Protein AF-A0A2E2VXQ4-F1 (afdb_monomer)

Foldseek 3Di:
DAKKWWKWKWKAFPVGDIFIDTDPPDIHSDQVVSVVVQVVVVVVVVVLCVVVDPTDMDMDIGIDIDDPPDDDPTDDPPPSPVRDDD

pLDDT: mean 77.13, std 18.69, range [31.28, 94.75]

Mean predicted aligned error: 8.24 Å

Nearest PDB structures (foldseek):
  5gvc-assembly1_A  TM=6.176E-01  e=2.178E+00  Homo sapiens
  5gve-assembly1_A  TM=6.391E-01  e=3.823E+00  Homo sapiens
  1t94-assembly2_B  TM=4.851E-01  e=6.710E+00  Homo sapiens
  6lgw-assembly2_F  TM=3.736E-01  e=3.823E+00  Lyssavirus rabies

Sequence (86 aa):
MGSLFVPLIFVCWINGECVSLYHQDERFEKQTQCEKFLEGWSADVIDGIFHSSTMPFSYKAECQQFPDGVVPRVVFPKKVIEGVKT

Structure (mmCIF, N/CA/C/O backbone):
data_AF-A0A2E2VXQ4-F1
#
_entry.id   AF-A0A2E2VXQ4-F1
#
loop_
_atom_site.group_PDB
_atom_site.id
_atom_site.type_symbol
_atom_site.label_atom_id
_atom_site.label_alt_id
_atom_site.label_comp_id
_atom_site.label_asym_id
_atom_site.label_entity_id
_atom_site.label_seq_id
_atom_site.pdbx_PDB_ins_code
_atom_site.Cartn_x
_atom_site.Cartn_y
_atom_site.Cartn_z
_atom_site.occupancy
_atom_site.B_iso_or_equiv
_atom_site.auth_seq_id
_atom_site.auth_comp_id
_atom_site.auth_asym_id
_atom_site.auth_atom_id
_atom_site.pdbx_PDB_model_num
ATOM 1 N N . MET A 1 1 ? -24.235 4.675 8.583 1.00 54.22 1 MET A N 1
ATOM 2 C CA . MET A 1 1 ? -23.359 4.107 7.539 1.00 54.22 1 MET A CA 1
ATOM 3 C C . MET A 1 1 ? -21.938 4.369 7.984 1.00 54.22 1 MET A C 1
ATOM 5 O O . MET A 1 1 ? -21.584 5.532 8.124 1.00 54.22 1 MET A O 1
ATOM 9 N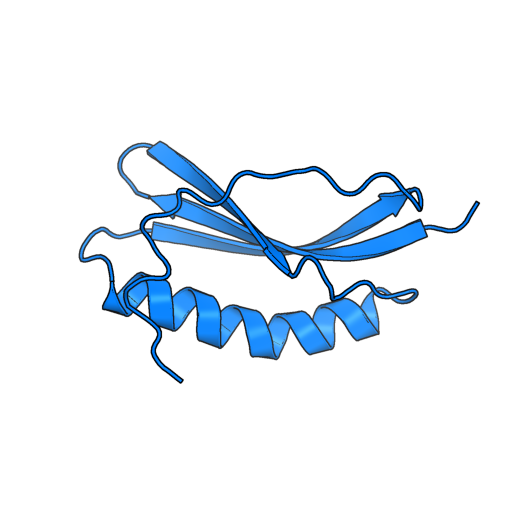 N . GLY A 1 2 ? -21.203 3.320 8.352 1.00 68.38 2 GLY A N 1
ATOM 10 C CA . GLY A 1 2 ? -19.803 3.463 8.740 1.00 68.38 2 GLY A CA 1
ATOM 11 C C . GLY A 1 2 ? -18.941 3.793 7.524 1.00 68.38 2 GLY A C 1
ATOM 12 O O . GLY A 1 2 ? -19.321 3.519 6.385 1.00 68.38 2 GLY A O 1
ATOM 13 N N . SER A 1 3 ? -17.791 4.397 7.770 1.00 77.12 3 SER A N 1
ATOM 14 C CA . SER A 1 3 ? -16.726 4.544 6.785 1.00 77.12 3 SER A CA 1
ATOM 15 C C . SER A 1 3 ? -15.482 3.878 7.344 1.00 77.12 3 SER A C 1
ATOM 17 O O . SER A 1 3 ? -15.189 4.071 8.524 1.00 77.12 3 SER A O 1
ATOM 19 N N . LEU A 1 4 ? -14.763 3.132 6.516 1.00 87.25 4 LEU A N 1
ATOM 20 C CA . LEU A 1 4 ? -13.541 2.440 6.912 1.00 87.25 4 LEU A CA 1
ATOM 21 C C . LEU A 1 4 ? -12.353 3.013 6.147 1.00 87.25 4 LEU A C 1
ATOM 23 O O . LEU A 1 4 ? -12.461 3.354 4.971 1.00 87.25 4 LEU A O 1
ATOM 27 N N . PHE A 1 5 ? -11.219 3.100 6.824 1.00 89.38 5 PHE A N 1
ATOM 28 C CA . PHE A 1 5 ? -9.933 3.433 6.240 1.00 89.38 5 PHE A CA 1
ATOM 29 C C . PHE A 1 5 ? -9.268 2.154 5.747 1.00 89.38 5 PHE A C 1
ATOM 31 O O . PHE A 1 5 ? -9.139 1.184 6.497 1.00 89.38 5 PHE A O 1
ATOM 38 N N . VAL A 1 6 ? -8.858 2.160 4.483 1.00 88.81 6 VAL A N 1
ATOM 39 C CA . VAL A 1 6 ? -8.171 1.048 3.826 1.00 88.81 6 VAL A CA 1
ATOM 40 C C . VAL A 1 6 ? -6.751 1.499 3.479 1.00 88.81 6 VAL A C 1
ATOM 42 O O . VAL A 1 6 ? -6.599 2.556 2.854 1.00 88.81 6 VAL A O 1
ATOM 45 N N . PRO A 1 7 ? -5.715 0.734 3.869 1.00 90.62 7 PRO A N 1
ATOM 46 C CA . PRO A 1 7 ? -4.339 1.033 3.502 1.00 90.62 7 PRO A CA 1
ATOM 47 C C . PRO A 1 7 ? -4.126 0.749 2.012 1.00 90.62 7 PRO A C 1
ATOM 49 O O . PRO A 1 7 ? -4.440 -0.340 1.523 1.00 90.62 7 PRO A O 1
ATOM 52 N N . LEU A 1 8 ? -3.586 1.727 1.289 1.00 89.31 8 LEU A N 1
ATOM 53 C CA . LEU A 1 8 ? -3.315 1.657 -0.144 1.00 89.31 8 LEU A CA 1
ATOM 54 C C . LEU A 1 8 ? -1.867 2.033 -0.447 1.00 89.31 8 LEU A C 1
ATOM 56 O O . LEU A 1 8 ? -1.321 2.978 0.119 1.00 89.31 8 LEU A O 1
ATOM 60 N N . ILE A 1 9 ? -1.270 1.327 -1.403 1.00 90.25 9 ILE A N 1
ATOM 61 C CA . ILE A 1 9 ? 0.033 1.648 -1.985 1.00 90.25 9 ILE A CA 1
ATOM 62 C C . ILE A 1 9 ? -0.143 1.728 -3.497 1.00 90.25 9 ILE A C 1
ATOM 64 O O . ILE A 1 9 ? -0.487 0.749 -4.157 1.00 90.25 9 ILE A O 1
ATOM 68 N N . PHE A 1 10 ? 0.086 2.909 -4.050 1.00 88.81 10 PHE A N 1
ATOM 69 C CA . PHE A 1 10 ? 0.114 3.156 -5.483 1.00 88.81 10 PHE A CA 1
ATOM 70 C C . PHE A 1 10 ? 1.549 3.032 -5.960 1.00 88.81 10 PHE A C 1
ATOM 72 O O . PHE A 1 10 ? 2.422 3.692 -5.407 1.00 88.81 10 PHE A O 1
ATOM 79 N N . VAL A 1 11 ? 1.788 2.217 -6.979 1.00 89.44 11 VAL A N 1
ATOM 80 C CA . VAL A 1 11 ? 3.110 2.021 -7.579 1.00 89.44 11 VAL A CA 1
ATOM 81 C C . VAL A 1 11 ? 3.00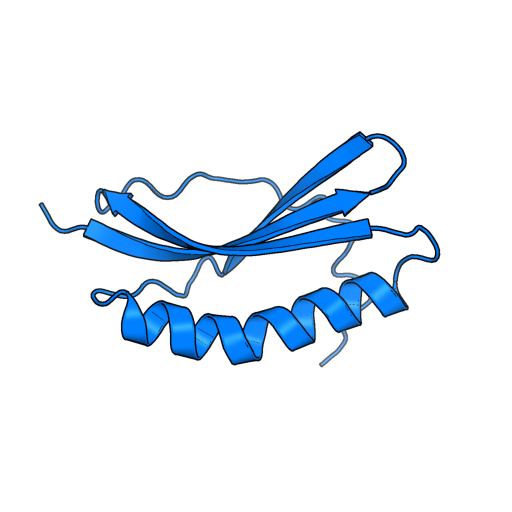5 2.329 -9.060 1.00 89.44 11 VAL A C 1
ATOM 83 O O . VAL A 1 11 ? 2.122 1.798 -9.727 1.00 89.44 11 VAL A O 1
ATOM 86 N N . CYS A 1 12 ? 3.894 3.179 -9.566 1.00 86.06 12 CYS A N 1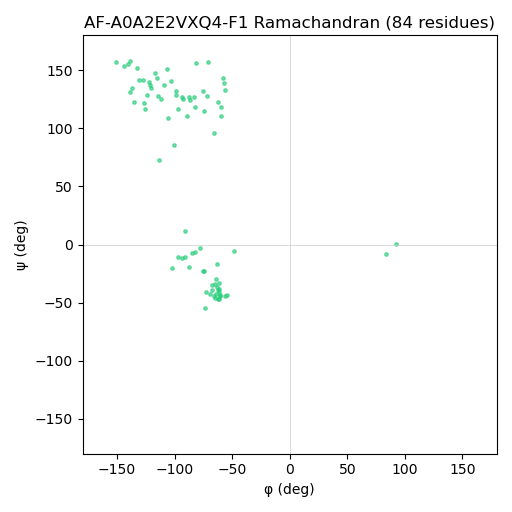
ATOM 87 C CA . CYS A 1 12 ? 3.992 3.515 -10.981 1.00 86.06 12 CYS A CA 1
ATOM 88 C C . CYS A 1 12 ? 5.422 3.302 -11.470 1.00 86.06 12 CYS A C 1
ATOM 90 O O . CYS A 1 12 ? 6.361 3.923 -10.963 1.00 86.06 12 CYS A O 1
ATOM 92 N N . TRP A 1 13 ? 5.582 2.448 -12.473 1.00 88.12 13 TRP A N 1
ATOM 93 C CA . TRP A 1 13 ? 6.850 2.227 -13.157 1.00 88.12 13 TRP A CA 1
ATOM 94 C C . TRP A 1 13 ? 7.106 3.314 -14.202 1.00 88.12 13 TRP A C 1
ATOM 96 O O . TRP A 1 13 ? 6.185 3.942 -14.729 1.00 88.12 13 TRP A O 1
ATOM 106 N N . ILE A 1 14 ? 8.379 3.530 -14.542 1.00 87.62 14 ILE A N 1
ATOM 107 C CA . ILE A 1 14 ? 8.786 4.559 -15.519 1.00 87.62 14 ILE A CA 1
ATOM 108 C C . ILE A 1 14 ? 8.257 4.321 -16.943 1.00 87.62 14 ILE A C 1
ATOM 110 O O . ILE A 1 14 ? 8.257 5.242 -17.755 1.00 87.62 14 ILE A O 1
ATOM 114 N N . ASN A 1 15 ? 7.805 3.105 -17.258 1.00 84.94 15 ASN A N 1
ATOM 115 C CA . ASN A 1 15 ? 7.160 2.769 -18.530 1.00 84.94 15 ASN A CA 1
ATOM 116 C C . ASN A 1 15 ? 5.688 3.229 -18.601 1.00 84.94 15 ASN A C 1
ATOM 118 O O . ASN A 1 15 ? 5.055 3.063 -19.641 1.00 84.94 15 ASN A O 1
ATOM 122 N N . GLY A 1 16 ? 5.149 3.800 -17.518 1.00 83.06 16 GLY A N 1
ATOM 123 C CA . GLY A 1 16 ? 3.776 4.295 -17.431 1.00 83.06 16 GLY A CA 1
ATOM 124 C C . GLY A 1 16 ? 2.761 3.280 -16.901 1.00 83.06 16 GLY A C 1
ATOM 125 O O . GLY A 1 16 ? 1.584 3.616 -16.788 1.00 83.06 16 GLY A O 1
ATOM 126 N N . GLU A 1 17 ? 3.178 2.060 -16.554 1.00 84.56 17 GLU A N 1
ATOM 127 C CA . GLU A 1 17 ? 2.300 1.099 -15.885 1.00 84.56 17 GLU A CA 1
ATOM 128 C C . GLU A 1 17 ? 2.127 1.492 -14.414 1.00 84.56 17 GLU A C 1
ATOM 130 O O . GLU A 1 17 ? 3.101 1.776 -13.719 1.00 84.56 17 GLU A O 1
ATOM 135 N N . CYS A 1 18 ? 0.884 1.507 -13.929 1.00 84.12 18 CYS A N 1
ATOM 136 C CA . CYS A 1 18 ? 0.562 1.823 -12.541 1.00 84.12 18 CYS A CA 1
ATOM 137 C C . CYS A 1 18 ? -0.382 0.774 -11.953 1.00 84.12 18 CYS A C 1
ATOM 139 O O . CYS A 1 18 ? -1.315 0.320 -12.619 1.00 84.12 18 CYS A O 1
ATOM 141 N N . VAL A 1 19 ? -0.174 0.429 -10.686 1.00 85.31 19 VAL A N 1
ATOM 142 C CA . VAL A 1 19 ? -1.039 -0.475 -9.922 1.00 85.31 19 VAL A CA 1
ATOM 143 C C . VAL A 1 19 ? -1.359 0.110 -8.553 1.00 85.31 19 VAL A C 1
ATOM 145 O O . VAL A 1 19 ? -0.574 0.859 -7.973 1.00 85.31 19 VAL A O 1
ATOM 148 N N . SER A 1 20 ? -2.520 -0.268 -8.025 1.00 82.12 20 SER A N 1
ATOM 149 C CA . SER A 1 20 ? -2.926 0.018 -6.651 1.00 82.12 20 SER A CA 1
ATOM 150 C C . SER A 1 20 ? -2.980 -1.286 -5.870 1.00 82.12 20 SER A C 1
ATOM 152 O O . SER A 1 20 ? -3.665 -2.228 -6.269 1.00 82.12 20 SER A O 1
ATOM 154 N N . LEU A 1 21 ? -2.266 -1.328 -4.754 1.00 83.25 21 LEU A N 1
ATOM 155 C CA . LEU A 1 21 ? -2.185 -2.458 -3.840 1.00 83.25 21 LEU A CA 1
ATOM 156 C C . LEU A 1 21 ? -2.925 -2.092 -2.556 1.00 83.25 21 LEU A C 1
ATOM 158 O O . LEU A 1 21 ? -2.773 -0.984 -2.053 1.00 83.25 21 LEU A O 1
ATOM 162 N N . TYR A 1 22 ? -3.710 -3.018 -2.020 1.00 80.75 22 TYR A N 1
ATOM 163 C CA . TYR A 1 22 ? -4.387 -2.884 -0.730 1.00 80.75 22 TYR A CA 1
ATOM 164 C C . TYR A 1 22 ? -4.406 -4.237 -0.031 1.00 80.75 22 TYR A C 1
ATOM 166 O O . TYR A 1 22 ? -4.393 -5.285 -0.684 1.00 80.75 22 TYR A O 1
ATOM 174 N N . HIS A 1 23 ? -4.462 -4.211 1.294 1.00 79.94 23 HIS A N 1
ATOM 175 C CA . HIS A 1 23 ? -4.608 -5.415 2.096 1.00 79.94 23 HIS A CA 1
ATOM 176 C C . HIS A 1 23 ? -6.104 -5.705 2.294 1.00 79.94 23 HIS A C 1
ATOM 178 O O . HIS A 1 23 ? -6.806 -4.943 2.954 1.00 79.94 23 HIS A O 1
ATOM 184 N N . GLN A 1 24 ? -6.623 -6.775 1.679 1.00 69.94 24 GLN A N 1
ATOM 185 C CA . GLN A 1 24 ? -8.076 -7.029 1.600 1.00 69.94 24 GLN A CA 1
ATOM 186 C C . GLN A 1 24 ? -8.748 -7.202 2.969 1.00 69.94 24 GLN A C 1
ATOM 188 O O . GLN A 1 24 ? -9.900 -6.783 3.145 1.00 69.94 24 GLN A O 1
ATOM 193 N N . ASP A 1 25 ? -8.006 -7.780 3.911 1.00 76.19 25 ASP A N 1
ATOM 194 C CA . ASP A 1 25 ? -8.4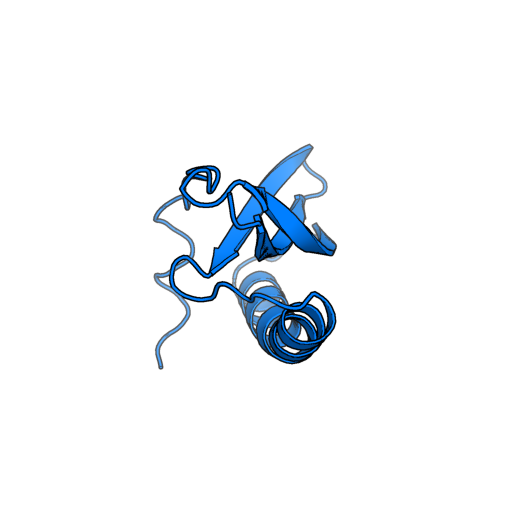94 -8.144 5.240 1.00 76.19 25 ASP A CA 1
ATOM 195 C C . ASP A 1 25 ? -8.294 -7.040 6.289 1.00 76.19 25 ASP A C 1
ATOM 197 O O . ASP A 1 25 ? -8.870 -7.117 7.369 1.00 76.19 25 ASP A O 1
ATOM 201 N N . GLU A 1 26 ? -7.530 -5.987 5.976 1.00 84.12 26 GLU A N 1
ATOM 202 C CA . GLU A 1 26 ? -7.178 -4.942 6.946 1.00 84.12 26 GLU A CA 1
ATOM 203 C C . GLU A 1 26 ? -7.966 -3.666 6.657 1.00 84.12 26 GLU A C 1
ATOM 205 O O . GLU A 1 26 ? -7.765 -2.976 5.653 1.00 84.12 26 GLU A O 1
ATOM 210 N N . ARG A 1 27 ? -8.917 -3.372 7.545 1.00 86.38 27 ARG A N 1
ATOM 211 C CA . ARG A 1 27 ? -9.805 -2.209 7.471 1.00 86.38 27 ARG A CA 1
ATOM 212 C C . ARG A 1 27 ? -9.921 -1.591 8.850 1.00 86.38 27 ARG A C 1
ATOM 214 O O . ARG A 1 27 ? -10.146 -2.295 9.831 1.00 86.38 27 ARG A O 1
ATOM 221 N N . PHE A 1 28 ? -9.824 -0.271 8.916 1.00 89.88 28 PHE A N 1
ATOM 222 C CA . PHE A 1 28 ? -9.716 0.438 10.185 1.00 89.88 28 PHE A CA 1
ATOM 223 C C . PHE A 1 28 ? -10.842 1.450 10.348 1.00 89.88 28 PHE A C 1
ATOM 225 O O . PHE A 1 28 ? -11.180 2.177 9.422 1.00 89.88 28 PHE A O 1
ATOM 232 N N . GLU A 1 29 ? -11.394 1.561 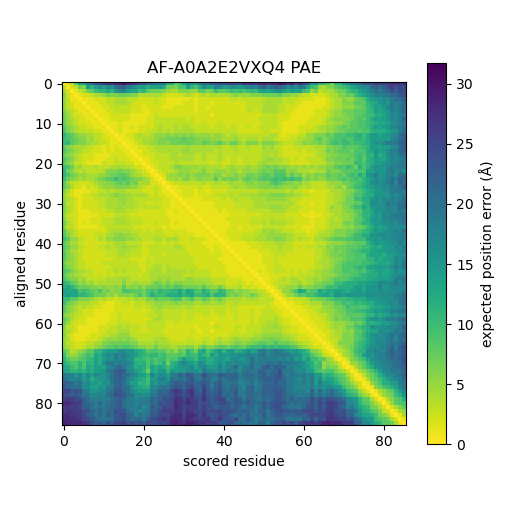11.551 1.00 90.25 29 GLU A N 1
ATOM 233 C CA . GLU A 1 29 ? -12.376 2.609 11.862 1.00 90.25 29 GLU A CA 1
ATOM 234 C C . GLU A 1 29 ? -11.719 3.990 12.008 1.00 90.25 29 GLU A C 1
ATOM 236 O O . GLU A 1 29 ? -12.373 5.020 11.849 1.00 90.25 29 GLU A O 1
ATOM 241 N N . LYS A 1 30 ? -10.416 4.022 12.316 1.00 92.00 30 LYS A N 1
ATOM 242 C CA . LYS A 1 30 ? -9.645 5.246 12.554 1.00 92.00 30 LYS A CA 1
ATOM 243 C C . LYS A 1 30 ? -8.491 5.365 11.570 1.00 92.00 30 LYS A C 1
ATOM 245 O O . LYS A 1 30 ? -7.703 4.434 11.417 1.00 92.00 30 LYS A O 1
ATOM 250 N N . GLN A 1 31 ? -8.331 6.559 11.004 1.00 91.50 31 GLN A N 1
ATOM 251 C CA . GLN A 1 31 ? -7.235 6.880 10.092 1.00 91.50 31 GLN A CA 1
ATOM 252 C C . GLN A 1 31 ? -5.862 6.584 10.707 1.00 91.50 31 GLN A C 1
ATOM 254 O O . GLN A 1 31 ? -5.037 5.938 10.076 1.00 91.50 31 GLN A O 1
ATOM 259 N N . THR A 1 32 ? -5.654 6.950 11.973 1.00 94.75 32 THR A N 1
ATOM 260 C CA . THR A 1 32 ? -4.371 6.755 12.666 1.00 94.75 32 THR A CA 1
ATOM 261 C C . THR A 1 32 ? -3.990 5.285 12.849 1.00 94.75 32 THR A C 1
ATOM 263 O O . THR A 1 32 ? -2.809 4.950 12.880 1.00 94.75 32 THR A O 1
ATOM 266 N N . GLN A 1 33 ? -4.973 4.385 12.968 1.00 94.44 33 GLN A N 1
ATOM 267 C CA . GLN A 1 33 ? -4.712 2.944 13.024 1.00 94.44 33 GLN A CA 1
ATOM 268 C C . GLN A 1 33 ? -4.289 2.416 11.653 1.00 94.44 33 GLN A C 1
ATOM 270 O O . GLN A 1 33 ? -3.343 1.637 11.571 1.00 94.44 33 GLN A O 1
ATOM 275 N N . CYS A 1 34 ? -4.943 2.897 10.593 1.00 94.06 34 CYS A N 1
ATOM 276 C CA . CYS A 1 34 ? -4.560 2.581 9.225 1.00 94.06 34 CYS A CA 1
ATOM 277 C C . CYS A 1 34 ? -3.147 3.080 8.904 1.00 94.06 34 CYS A C 1
ATOM 279 O O . CYS A 1 34 ? -2.343 2.319 8.380 1.00 94.06 34 CYS A O 1
ATOM 281 N N . GLU A 1 35 ? -2.816 4.324 9.258 1.00 93.38 35 GLU A N 1
ATOM 282 C CA . GLU A 1 35 ? -1.493 4.912 9.008 1.00 93.38 35 GLU A CA 1
ATOM 283 C C . GLU A 1 35 ? -0.394 4.124 9.723 1.00 93.38 35 GLU A C 1
ATOM 285 O O . GLU A 1 35 ? 0.614 3.780 9.113 1.00 93.38 35 GLU A O 1
ATOM 290 N N . LYS A 1 36 ? -0.629 3.734 10.982 1.00 94.06 36 LYS A N 1
ATOM 291 C CA . LYS A 1 36 ? 0.316 2.908 11.741 1.00 94.06 36 LYS A CA 1
ATOM 292 C C . LYS A 1 36 ? 0.540 1.531 11.109 1.00 94.06 36 LYS A C 1
ATOM 294 O O . LYS A 1 36 ? 1.661 1.032 11.116 1.00 94.06 36 LYS A O 1
ATOM 299 N N . PHE A 1 37 ? -0.513 0.900 10.587 1.00 92.19 37 PHE A N 1
ATOM 300 C CA . PHE A 1 37 ? -0.377 -0.354 9.843 1.00 92.19 37 PHE A CA 1
ATOM 301 C C . PHE A 1 37 ? 0.397 -0.138 8.534 1.00 92.19 37 PHE A C 1
ATOM 303 O O . PHE A 1 37 ? 1.303 -0.902 8.204 1.00 92.19 37 PHE A O 1
ATOM 310 N N . LEU A 1 38 ? 0.061 0.931 7.811 1.00 91.25 38 LEU A N 1
ATOM 311 C CA . LEU A 1 38 ? 0.636 1.278 6.520 1.00 91.25 38 LEU A CA 1
ATOM 312 C C . LEU A 1 38 ? 2.139 1.572 6.604 1.00 91.25 38 LEU A C 1
ATOM 314 O O . LEU A 1 38 ? 2.865 1.184 5.695 1.00 91.25 38 LEU A O 1
ATOM 318 N N . GLU A 1 39 ? 2.625 2.203 7.674 1.00 89.31 39 GLU A N 1
ATOM 319 C CA . GLU A 1 39 ? 4.063 2.430 7.890 1.00 89.31 39 GLU A CA 1
ATOM 320 C C . GLU A 1 39 ? 4.866 1.123 7.872 1.00 89.31 39 GLU A C 1
ATOM 322 O O . GLU A 1 39 ? 5.904 1.055 7.217 1.00 89.31 39 GLU A O 1
ATOM 327 N N . GLY A 1 40 ? 4.368 0.073 8.533 1.00 87.19 40 GLY A N 1
ATOM 328 C CA . GLY A 1 40 ? 5.016 -1.240 8.525 1.00 87.19 40 GLY A CA 1
ATOM 329 C C . GLY A 1 40 ? 4.837 -1.957 7.190 1.00 87.19 40 GLY A C 1
ATOM 330 O O . GLY A 1 40 ? 5.804 -2.317 6.528 1.00 87.19 40 GLY A O 1
ATOM 331 N N . TRP A 1 41 ? 3.587 -2.102 6.756 1.00 89.50 41 TRP A N 1
ATOM 332 C CA . TRP A 1 41 ? 3.250 -2.882 5.567 1.00 89.50 41 TRP A CA 1
ATOM 333 C C . TRP A 1 41 ? 3.824 -2.293 4.269 1.00 89.50 41 TRP A C 1
ATOM 335 O O . TRP A 1 41 ? 4.208 -3.034 3.364 1.00 89.50 41 TRP A O 1
ATOM 345 N N . SER A 1 42 ? 3.915 -0.963 4.160 1.00 89.31 42 SER A N 1
ATOM 346 C CA . SER A 1 42 ? 4.470 -0.327 2.962 1.00 89.31 42 SER A CA 1
ATOM 347 C C . SER A 1 42 ? 5.956 -0.594 2.778 1.00 89.31 42 SER A C 1
ATOM 349 O O . SER A 1 42 ? 6.374 -0.781 1.639 1.00 89.31 42 SER A O 1
ATOM 351 N N . ALA A 1 43 ? 6.741 -0.692 3.851 1.00 87.75 43 ALA A N 1
ATOM 352 C CA . ALA A 1 43 ? 8.148 -1.059 3.741 1.00 87.75 43 ALA A CA 1
ATOM 353 C C . ALA A 1 43 ? 8.307 -2.463 3.132 1.00 87.75 43 ALA A C 1
ATOM 355 O O . ALA A 1 43 ? 9.045 -2.620 2.161 1.00 87.75 43 ALA A O 1
ATOM 356 N N . ASP A 1 44 ? 7.540 -3.440 3.624 1.00 87.12 44 ASP A N 1
ATOM 357 C CA . ASP A 1 44 ? 7.594 -4.831 3.157 1.00 87.12 44 ASP A CA 1
ATOM 358 C C . ASP A 1 44 ? 7.175 -4.968 1.684 1.00 87.12 44 ASP A C 1
ATOM 360 O O . ASP A 1 44 ? 7.813 -5.669 0.895 1.00 87.12 44 ASP A O 1
ATOM 364 N N . VAL A 1 45 ? 6.107 -4.271 1.280 1.00 86.25 45 VAL A N 1
ATOM 365 C CA . VAL A 1 45 ? 5.629 -4.286 -0.112 1.00 86.25 45 VAL A CA 1
ATOM 366 C C . VAL A 1 45 ? 6.654 -3.663 -1.056 1.00 86.25 45 VAL A C 1
ATOM 368 O O . VAL A 1 45 ? 6.930 -4.224 -2.117 1.00 86.25 45 VAL A O 1
ATOM 371 N N . ILE A 1 46 ? 7.215 -2.507 -0.695 1.00 86.44 46 ILE A N 1
ATOM 372 C CA . ILE A 1 46 ? 8.183 -1.798 -1.540 1.00 86.44 46 ILE A CA 1
ATOM 373 C C . ILE A 1 46 ? 9.488 -2.584 -1.651 1.00 86.44 46 ILE A C 1
ATOM 375 O O . ILE A 1 46 ? 10.026 -2.687 -2.755 1.00 86.44 46 ILE A O 1
ATOM 379 N N . ASP A 1 47 ? 9.948 -3.199 -0.563 1.00 87.19 47 ASP A N 1
ATOM 380 C CA . ASP A 1 47 ? 11.106 -4.093 -0.576 1.00 87.19 47 ASP A CA 1
ATOM 381 C C . ASP A 1 47 ? 10.878 -5.305 -1.497 1.00 87.19 47 ASP A C 1
ATOM 383 O O . ASP A 1 47 ? 11.711 -5.610 -2.354 1.00 87.19 47 ASP A O 1
ATOM 387 N N . GLY A 1 48 ? 9.701 -5.936 -1.428 1.00 86.12 48 GLY A N 1
ATOM 388 C CA . GLY A 1 48 ? 9.332 -7.037 -2.323 1.00 86.12 48 GLY A CA 1
ATOM 389 C C . GLY A 1 48 ? 9.290 -6.638 -3.805 1.00 86.12 48 GLY A C 1
ATOM 390 O O . GLY A 1 48 ? 9.717 -7.403 -4.676 1.00 86.12 48 GLY A O 1
ATOM 391 N N . ILE A 1 49 ? 8.820 -5.428 -4.124 1.00 84.00 49 ILE A N 1
ATOM 392 C CA . ILE A 1 49 ? 8.826 -4.902 -5.502 1.00 84.00 49 ILE A CA 1
ATOM 393 C C . ILE A 1 49 ? 10.254 -4.605 -5.962 1.00 84.00 49 ILE A C 1
ATOM 395 O O . ILE A 1 49 ? 10.616 -4.950 -7.087 1.00 84.00 49 ILE A O 1
ATOM 399 N N . PHE A 1 50 ? 11.079 -4.014 -5.097 1.00 83.12 50 PHE A N 1
ATOM 400 C CA . PHE A 1 50 ? 12.475 -3.711 -5.405 1.00 83.12 50 PHE A CA 1
ATOM 401 C C . PHE A 1 50 ? 13.285 -4.980 -5.701 1.00 83.12 50 PHE A C 1
ATOM 403 O O . PHE A 1 50 ? 14.053 -5.018 -6.659 1.00 83.12 50 PHE A O 1
ATOM 410 N N . HIS A 1 51 ? 13.062 -6.054 -4.943 1.00 83.50 51 HIS A N 1
ATOM 411 C CA . HIS A 1 51 ? 13.738 -7.334 -5.163 1.00 83.50 51 HIS A CA 1
ATOM 412 C C . HIS A 1 51 ? 13.213 -8.123 -6.374 1.00 83.50 51 HIS A C 1
ATOM 414 O O . HIS A 1 51 ? 13.937 -8.957 -6.918 1.00 83.50 51 HIS A O 1
ATOM 420 N N . SER A 1 52 ? 11.979 -7.873 -6.821 1.00 78.38 52 SER A N 1
ATOM 421 C CA . SER A 1 52 ? 11.357 -8.594 -7.945 1.00 78.38 52 SER A CA 1
ATOM 422 C C . SER A 1 52 ? 11.450 -7.874 -9.295 1.00 78.38 52 SER A C 1
ATOM 424 O O . SER A 1 52 ? 11.173 -8.485 -10.329 1.00 78.38 52 SER A O 1
ATOM 426 N N . SER A 1 53 ? 11.860 -6.601 -9.322 1.00 75.56 53 SER A N 1
ATOM 427 C CA . SER A 1 53 ? 11.918 -5.778 -10.533 1.00 75.56 53 SER A CA 1
ATOM 428 C C . SER A 1 53 ? 13.186 -4.929 -10.587 1.00 75.56 53 SER A C 1
ATOM 430 O O . SER A 1 53 ? 13.480 -4.165 -9.678 1.00 75.56 53 SER A O 1
ATOM 432 N N . THR A 1 54 ? 13.886 -4.954 -11.723 1.00 80.19 54 THR A N 1
ATOM 433 C CA . THR A 1 54 ? 15.005 -4.033 -11.997 1.00 80.19 54 THR A CA 1
ATOM 434 C C . THR A 1 54 ? 14.544 -2.669 -12.515 1.00 80.19 54 THR A C 1
ATOM 436 O O . THR A 1 54 ? 15.365 -1.779 -12.735 1.00 80.19 54 THR A O 1
ATOM 439 N N . MET A 1 55 ? 13.247 -2.506 -12.790 1.00 85.06 55 MET A N 1
ATOM 440 C CA . MET A 1 55 ? 12.694 -1.276 -13.346 1.00 85.06 55 MET A CA 1
ATOM 441 C C . MET A 1 55 ? 12.420 -0.258 -12.233 1.00 85.06 55 MET A C 1
ATOM 443 O O . MET A 1 55 ? 11.689 -0.592 -11.297 1.00 85.06 55 MET A O 1
ATOM 447 N N . PRO A 1 56 ? 12.938 0.981 -12.343 1.00 88.88 56 PRO A N 1
ATOM 448 C CA . PRO A 1 56 ? 12.628 2.043 -11.399 1.00 88.88 56 PRO A CA 1
ATOM 449 C C . PRO A 1 56 ? 11.125 2.319 -11.329 1.00 88.88 56 PRO A C 1
ATOM 451 O O . PRO A 1 56 ? 10.421 2.299 -12.344 1.00 88.88 56 PRO A O 1
ATOM 454 N N . PHE A 1 57 ? 10.654 2.627 -10.127 1.00 90.06 57 PHE A N 1
ATOM 455 C CA . PHE A 1 57 ? 9.266 2.971 -9.861 1.00 90.06 57 PHE A CA 1
ATOM 456 C C . PHE A 1 57 ? 9.184 4.102 -8.836 1.00 90.06 57 PHE A C 1
ATOM 458 O O . PHE A 1 57 ? 10.094 4.320 -8.039 1.00 90.06 57 PHE A O 1
ATOM 465 N N . SER A 1 58 ? 8.080 4.837 -8.874 1.00 90.06 58 SER A N 1
ATOM 466 C CA . SER A 1 58 ? 7.657 5.747 -7.811 1.00 90.06 58 SER A CA 1
ATOM 467 C C . SER A 1 58 ? 6.480 5.128 -7.076 1.00 90.06 58 SER A C 1
ATOM 469 O O . SER A 1 58 ? 5.704 4.380 -7.675 1.00 90.06 58 SER A O 1
ATOM 471 N N . TYR A 1 59 ? 6.323 5.447 -5.794 1.00 90.69 59 TYR A N 1
ATOM 472 C CA . TYR A 1 59 ? 5.182 4.967 -5.028 1.00 90.69 59 TYR A CA 1
ATOM 473 C C . TYR A 1 59 ? 4.596 6.031 -4.103 1.00 90.69 59 TYR A C 1
ATOM 475 O O . TYR A 1 59 ? 5.263 6.995 -3.726 1.00 90.69 59 TYR A O 1
ATOM 483 N N . LYS A 1 60 ? 3.329 5.835 -3.738 1.00 90.94 60 LYS A N 1
ATOM 484 C CA . LYS A 1 60 ? 2.605 6.620 -2.739 1.00 90.94 60 LYS A CA 1
ATOM 485 C C . LYS A 1 60 ? 1.833 5.668 -1.835 1.00 90.94 60 LYS A C 1
ATOM 487 O O . LYS A 1 60 ? 1.001 4.911 -2.322 1.00 90.94 60 LYS A O 1
ATOM 492 N N . ALA A 1 61 ? 2.093 5.727 -0.536 1.00 91.56 61 ALA A N 1
ATOM 493 C CA . ALA A 1 61 ? 1.321 5.015 0.472 1.00 91.56 61 ALA A CA 1
ATOM 494 C C . ALA A 1 61 ? 0.316 5.988 1.107 1.00 91.56 61 ALA A C 1
ATOM 496 O O . ALA A 1 61 ? 0.702 7.079 1.525 1.00 91.56 61 ALA A O 1
ATOM 497 N N . GLU A 1 62 ? -0.965 5.627 1.162 1.00 91.94 62 GLU A N 1
ATOM 498 C CA . GLU A 1 62 ? -1.983 6.423 1.852 1.00 91.94 62 GLU A CA 1
ATOM 499 C C . GLU A 1 62 ? -3.130 5.574 2.406 1.00 91.94 62 GLU A C 1
ATOM 501 O O . GLU A 1 62 ? -3.418 4.481 1.925 1.00 91.94 62 GLU A O 1
ATOM 506 N N . CYS A 1 63 ? -3.820 6.109 3.408 1.00 91.19 63 CYS A N 1
ATOM 507 C CA . CYS A 1 63 ? -5.067 5.549 3.910 1.00 91.19 63 CYS A CA 1
ATOM 508 C C . CYS A 1 63 ? -6.242 6.279 3.272 1.00 91.19 63 CYS A C 1
ATOM 510 O O . CYS A 1 63 ? -6.422 7.473 3.504 1.00 91.19 63 CYS A O 1
ATOM 512 N N . GLN A 1 64 ? -7.058 5.571 2.489 1.00 89.00 64 GLN A N 1
ATOM 513 C CA . GLN A 1 64 ? -8.271 6.157 1.911 1.00 89.00 64 GLN A CA 1
ATOM 514 C C . GLN A 1 64 ? -9.514 5.701 2.660 1.00 89.00 64 GLN A C 1
ATOM 516 O O . GLN A 1 64 ? -9.638 4.545 3.066 1.00 89.00 64 GLN A O 1
ATOM 521 N N . GLN A 1 65 ? -10.443 6.635 2.830 1.00 88.12 65 GLN A N 1
ATOM 522 C CA . GLN A 1 65 ? -11.731 6.395 3.456 1.00 88.12 65 GLN A CA 1
ATOM 523 C C . GLN A 1 65 ? -12.729 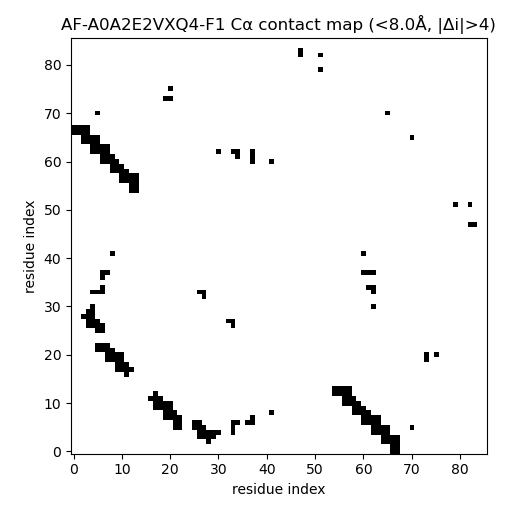5.904 2.407 1.00 88.12 65 GLN A C 1
ATOM 525 O O . GLN A 1 65 ? -12.993 6.586 1.417 1.00 88.12 65 GLN A O 1
ATOM 530 N N . PHE A 1 66 ? -13.324 4.745 2.658 1.00 83.38 66 PHE A N 1
ATOM 531 C CA . PHE A 1 66 ? -14.374 4.175 1.829 1.00 83.38 66 PHE A CA 1
ATOM 532 C C . PHE A 1 66 ? -15.682 4.048 2.612 1.00 83.38 66 PHE A C 1
ATOM 534 O O . PHE A 1 66 ? -15.655 3.799 3.823 1.00 83.38 66 PHE A O 1
ATOM 541 N N . PRO A 1 67 ? -16.844 4.183 1.946 1.00 81.50 67 PRO A N 1
ATOM 542 C CA . PRO A 1 67 ? -18.109 3.745 2.517 1.00 81.50 67 PRO A CA 1
ATOM 543 C C . PRO A 1 67 ? -18.027 2.258 2.873 1.00 81.50 67 PRO A C 1
ATOM 545 O O . PRO A 1 67 ? -17.487 1.462 2.100 1.00 81.50 67 PRO A O 1
ATOM 548 N N . ASP A 1 68 ? -18.575 1.873 4.022 1.00 68.06 68 ASP A N 1
ATOM 549 C CA . ASP A 1 68 ? -18.630 0.465 4.409 1.00 68.06 68 ASP A CA 1
ATOM 550 C C . ASP A 1 68 ? -19.337 -0.373 3.322 1.00 68.06 68 ASP A C 1
ATOM 552 O O . ASP A 1 68 ? -20.362 0.028 2.766 1.00 68.06 68 ASP A O 1
ATOM 556 N N . GLY A 1 69 ? -18.737 -1.508 2.958 1.00 64.31 69 GLY A N 1
ATOM 557 C CA . GLY A 1 69 ? -19.169 -2.353 1.836 1.00 64.31 69 GLY A CA 1
ATOM 558 C C . GLY A 1 69 ? -18.678 -1.944 0.435 1.00 64.31 69 GLY A C 1
ATOM 559 O O . GLY A 1 69 ? -18.838 -2.731 -0.498 1.00 64.31 69 GLY A O 1
ATOM 560 N N . VAL A 1 70 ? -18.030 -0.785 0.264 1.00 64.69 70 VAL A N 1
ATOM 561 C CA . VAL A 1 70 ? -17.471 -0.323 -1.023 1.00 64.69 70 VAL A CA 1
ATOM 562 C C . VAL A 1 70 ? -15.948 -0.287 -0.941 1.00 64.69 70 VAL A C 1
ATOM 564 O O . VAL A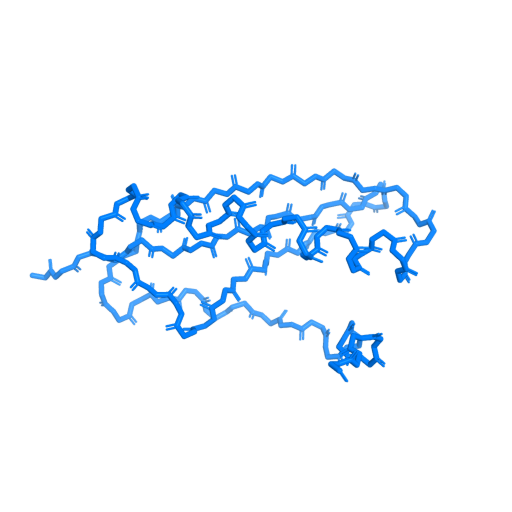 1 70 ? -15.340 0.772 -0.884 1.00 64.69 70 VAL A O 1
ATOM 567 N N . VAL A 1 71 ? -15.304 -1.455 -0.944 1.00 60.94 71 VAL A N 1
ATOM 568 C CA . VAL A 1 71 ? -13.853 -1.513 -1.187 1.00 60.94 71 VAL A CA 1
ATOM 569 C C . VAL A 1 71 ? -13.636 -1.723 -2.682 1.00 60.94 71 VAL A C 1
ATOM 571 O O . VAL A 1 71 ? -14.204 -2.671 -3.237 1.00 60.94 71 VAL A O 1
ATOM 574 N N . PRO A 1 72 ? -12.859 -0.865 -3.367 1.00 55.56 72 PRO A N 1
ATOM 575 C CA . PRO A 1 72 ? -12.564 -1.065 -4.774 1.00 55.56 72 PRO A CA 1
ATOM 576 C C . PRO A 1 72 ? -11.865 -2.415 -4.949 1.00 55.56 72 PRO A C 1
ATOM 578 O O . PRO A 1 72 ? -10.784 -2.654 -4.416 1.00 55.56 72 PRO A O 1
ATOM 581 N N . ARG A 1 73 ? -12.494 -3.321 -5.706 1.00 47.22 73 ARG A N 1
ATOM 582 C CA . ARG A 1 73 ? -11.842 -4.546 -6.177 1.00 47.22 73 ARG A CA 1
ATOM 583 C C . ARG A 1 73 ? -10.737 -4.136 -7.148 1.00 47.22 73 ARG A C 1
ATOM 585 O O . ARG A 1 73 ? -11.025 -3.934 -8.323 1.00 47.22 73 ARG A O 1
ATOM 592 N N . VAL A 1 74 ? -9.492 -4.020 -6.693 1.00 49.91 74 VAL A N 1
ATOM 593 C CA . VAL A 1 74 ? -8.349 -3.938 -7.619 1.00 49.91 74 VAL A CA 1
ATOM 594 C C . VAL A 1 74 ? -7.682 -5.302 -7.748 1.00 49.91 74 VAL A C 1
ATOM 596 O O . VAL A 1 74 ? -7.481 -6.027 -6.773 1.00 49.91 74 VAL A O 1
ATOM 599 N N . VAL A 1 75 ? -7.449 -5.651 -9.011 1.00 43.28 75 VAL A N 1
ATOM 600 C CA . VAL A 1 75 ? -6.898 -6.896 -9.532 1.00 43.28 75 VAL A CA 1
ATOM 601 C C . VAL A 1 75 ? -5.401 -6.917 -9.251 1.00 43.28 75 VAL A C 1
ATOM 603 O O . VAL A 1 75 ? -4.655 -6.131 -9.826 1.00 43.28 75 VAL A O 1
ATOM 606 N N . PHE A 1 76 ? -4.947 -7.846 -8.411 1.00 42.00 76 PHE A N 1
ATOM 607 C CA . PHE A 1 76 ? -3.544 -8.243 -8.422 1.00 42.00 76 PHE A CA 1
ATOM 608 C C . PHE A 1 76 ? -3.243 -8.853 -9.799 1.00 42.00 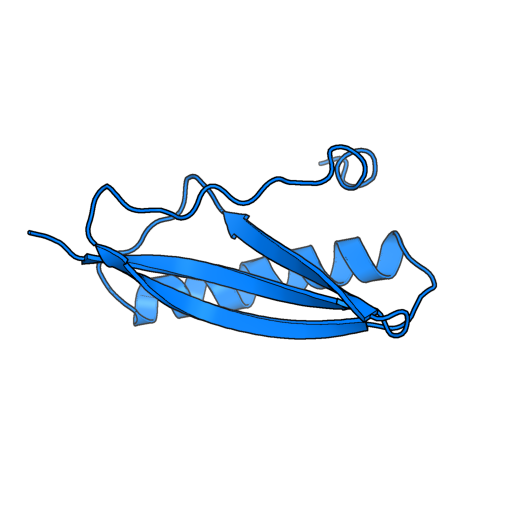76 PHE A C 1
ATOM 610 O O . PHE A 1 76 ? -3.893 -9.844 -10.162 1.00 42.00 76 PHE A O 1
ATOM 617 N N . PRO A 1 77 ? -2.268 -8.357 -10.585 1.00 40.12 77 PRO A N 1
ATOM 618 C CA . PRO A 1 77 ? -1.670 -9.213 -11.590 1.00 40.12 77 PRO A CA 1
ATOM 619 C C . PRO A 1 77 ? -1.062 -10.391 -10.825 1.00 40.12 77 PRO A C 1
ATOM 621 O O . PRO A 1 77 ? -0.101 -10.239 -10.075 1.00 40.12 77 PRO A O 1
ATOM 624 N N . LYS A 1 78 ? -1.667 -11.570 -10.997 1.00 37.88 78 LYS A N 1
ATOM 625 C CA . LYS A 1 78 ? -1.364 -12.858 -10.343 1.00 37.88 78 LYS A CA 1
ATOM 626 C C . LYS A 1 78 ? 0.123 -13.271 -10.328 1.00 37.88 78 LYS A C 1
ATOM 628 O O . LYS A 1 78 ? 0.445 -14.299 -9.754 1.00 37.88 78 LYS A O 1
ATOM 633 N N . LYS A 1 79 ? 1.010 -12.517 -10.982 1.00 36.59 79 LYS A N 1
ATOM 634 C CA . LYS A 1 79 ? 2.418 -12.841 -11.221 1.00 36.59 79 LYS A CA 1
ATOM 635 C C . LYS A 1 79 ? 3.409 -12.295 -10.186 1.00 36.59 79 LYS A C 1
ATOM 637 O O . LYS A 1 79 ? 4.553 -12.718 -10.223 1.00 36.59 79 LYS A O 1
ATOM 642 N N . VAL A 1 80 ? 3.022 -11.393 -9.276 1.00 40.38 80 VAL A N 1
ATOM 643 C CA . VAL A 1 80 ? 3.991 -10.796 -8.322 1.00 40.38 80 VAL A CA 1
ATOM 644 C C . VAL A 1 80 ? 4.164 -11.638 -7.039 1.00 40.38 80 VAL A C 1
ATOM 646 O O . VAL A 1 80 ? 5.189 -11.548 -6.375 1.00 40.38 80 VAL A O 1
ATOM 649 N N . ILE A 1 81 ? 3.221 -12.537 -6.718 1.00 43.09 81 ILE A N 1
ATOM 650 C CA . ILE A 1 81 ? 3.212 -13.323 -5.459 1.00 43.09 81 ILE A CA 1
ATOM 651 C C . ILE A 1 81 ? 3.948 -14.677 -5.584 1.00 43.09 81 ILE A C 1
ATOM 653 O O . ILE A 1 81 ? 3.860 -15.516 -4.700 1.00 43.09 81 ILE A O 1
ATOM 657 N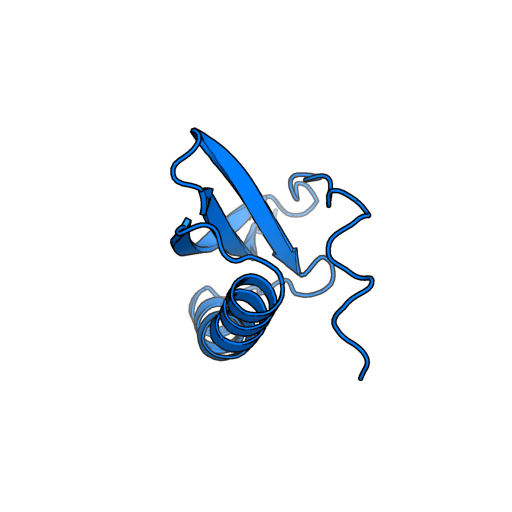 N . GLU A 1 82 ? 4.704 -14.939 -6.653 1.00 35.12 82 GLU A N 1
ATOM 658 C CA . GLU A 1 82 ? 5.558 -16.146 -6.680 1.00 35.12 82 GLU A CA 1
ATOM 659 C C . GLU A 1 82 ? 6.928 -15.928 -6.003 1.00 35.12 82 GLU A C 1
ATOM 661 O O . GLU A 1 82 ? 7.669 -16.890 -5.804 1.00 35.12 82 GLU A O 1
ATOM 666 N N . GLY A 1 83 ? 7.258 -14.689 -5.605 1.00 31.28 83 GLY A N 1
ATOM 667 C CA . GLY A 1 83 ? 8.577 -14.329 -5.066 1.00 31.28 83 GLY A CA 1
ATOM 668 C C . GLY A 1 83 ? 8.685 -14.157 -3.547 1.00 31.28 83 GLY A C 1
ATOM 669 O O . GLY A 1 83 ? 9.789 -14.251 -3.020 1.00 31.28 83 GLY A O 1
ATOM 670 N N . VAL A 1 84 ? 7.582 -13.933 -2.824 1.00 33.69 84 VAL A N 1
ATOM 671 C CA . VAL A 1 84 ? 7.620 -13.719 -1.364 1.00 33.69 84 VAL A CA 1
ATOM 672 C C . VAL A 1 84 ? 7.223 -15.017 -0.664 1.00 33.69 84 VAL A C 1
ATOM 674 O O . VAL A 1 84 ? 6.053 -15.254 -0.368 1.00 33.69 84 VAL A O 1
ATOM 677 N N . LYS A 1 85 ? 8.202 -15.903 -0.454 1.00 33.09 85 LYS A N 1
ATOM 678 C CA . LYS A 1 85 ? 8.048 -17.046 0.454 1.00 33.09 85 LYS A CA 1
ATOM 679 C C . LYS A 1 85 ? 8.313 -16.572 1.883 1.00 33.09 85 LYS A C 1
ATOM 681 O O . LYS A 1 85 ? 9.411 -16.107 2.170 1.00 33.09 85 LYS A O 1
ATOM 686 N N . THR A 1 86 ? 7.285 -16.697 2.722 1.00 34.97 86 THR A N 1
ATOM 687 C CA . THR A 1 86 ? 7.367 -16.741 4.192 1.00 34.97 86 THR A CA 1
ATOM 688 C C . THR A 1 86 ? 8.374 -17.771 4.678 1.00 34.97 86 THR A C 1
ATOM 690 O O . THR A 1 86 ? 8.426 -18.850 4.036 1.00 34.97 86 THR A O 1
#

Solvent-accessible surface area (backbone atoms only — not comparable to full-atom values): 5281 Å² total; per-residue (Å²): 134,62,57,32,18,34,36,34,37,39,40,34,37,82,89,71,54,69,50,67,46,66,56,92,87,52,71,22,85,41,64,70,59,20,47,59,50,38,63,57,53,48,53,56,53,52,50,54,49,56,76,73,42,94,68,63,65,52,74,49,77,49,64,47,79,28,56,65,95,54,73,83,88,65,78,74,72,85,75,69,73,82,73,73,77,129

Secondary structure (DSSP, 8-state):
--EEEEEEEEEEETTS-EEEEE-TT--BSSHHHHHHHHHHHHHHHHHHHHHH--S-EEEEEEEEEEETT--------TTSTTS---

Radius of gyration: 13.53 Å; Cα contacts (8 Å, |Δi|>4): 116; chains: 1; bounding box: 38×24×32 Å